Protein AF-A0A5B0DW61-F1 (afdb_monomer_lite)

Sequence (83 aa):
MSEHNTPSAQWAELPSDTREFLQRLERDDIALLESGIELVRSSVTVGKFVRWLAISIAGGFLGALLLWEGAIKLAGWVKGAGR

Secondary structure (DSSP, 8-state):
------HHHHHHHS-HHHHHHHHH--HHHHHHHHHHHHHHHHHHHHHHHHHHHHHHHHHHHHHHHHHHHHHHHHHHHHHHHT-

Foldseek 3Di:
DDDDPDVVVVLVPDDPVVNVVVVPDDPVNVVVVVVVVVVVVVCVVVVVVVVVVVVCVVCVVVVVVVVVVVVVVVVVVVVVVVD

Organism: NCBI:txid2565783

Structure (mmCIF, N/CA/C/O backbone):
data_AF-A0A5B0DW61-F1
#
_entry.id   AF-A0A5B0DW61-F1
#
loop_
_atom_site.group_PDB
_atom_site.id
_atom_site.type_symbol
_atom_site.label_atom_id
_atom_site.label_alt_id
_atom_site.label_comp_id
_atom_site.label_asym_id
_atom_site.label_entity_id
_atom_site.label_seq_id
_atom_site.pdbx_PDB_ins_code
_atom_site.Cartn_x
_atom_site.Cartn_y
_atom_site.Cartn_z
_atom_site.occupancy
_atom_site.B_iso_or_equiv
_atom_site.auth_seq_id
_atom_site.auth_comp_id
_atom_site.auth_asym_id
_atom_site.auth_atom_id
_atom_site.pdbx_PDB_model_num
ATOM 1 N N . MET A 1 1 ? 7.059 -3.204 49.015 1.00 43.56 1 MET A N 1
ATOM 2 C CA . MET A 1 1 ? 5.618 -3.510 49.073 1.00 43.56 1 MET A CA 1
ATOM 3 C C . MET A 1 1 ? 5.004 -2.827 47.862 1.00 43.56 1 MET A C 1
ATOM 5 O O . MET A 1 1 ? 4.938 -1.609 47.851 1.00 43.56 1 MET A O 1
ATOM 9 N N . SER A 1 2 ? 4.770 -3.568 46.780 1.00 49.31 2 SER A N 1
ATOM 10 C CA . SER A 1 2 ? 4.396 -3.004 45.476 1.00 49.31 2 SER A CA 1
ATOM 11 C C . SER A 1 2 ? 2.899 -2.710 45.466 1.00 49.31 2 SER A C 1
ATOM 13 O O . SER A 1 2 ? 2.082 -3.625 45.372 1.00 49.31 2 SER A O 1
ATOM 15 N N . GLU A 1 3 ? 2.558 -1.441 45.656 1.00 54.03 3 GLU A N 1
ATOM 16 C CA . GLU A 1 3 ? 1.193 -0.944 45.778 1.00 54.03 3 GLU A CA 1
ATOM 17 C C . GLU A 1 3 ? 0.498 -0.954 44.407 1.00 54.03 3 GLU A C 1
ATOM 19 O O . GLU A 1 3 ? 0.805 -0.179 43.512 1.00 54.03 3 GLU A O 1
ATOM 24 N N . HIS A 1 4 ? -0.370 -1.949 44.247 1.00 50.91 4 HIS A N 1
ATOM 25 C CA . HIS A 1 4 ? -1.562 -2.001 43.407 1.00 50.91 4 HIS A CA 1
ATOM 26 C C . HIS A 1 4 ? -1.562 -1.353 42.005 1.00 50.91 4 HIS A C 1
ATOM 28 O O . HIS A 1 4 ? -1.963 -0.213 41.807 1.00 50.91 4 HIS A O 1
ATOM 34 N N . ASN A 1 5 ? -1.387 -2.208 40.992 1.00 59.31 5 ASN A N 1
ATOM 35 C CA . ASN A 1 5 ? -2.118 -2.089 39.726 1.00 59.31 5 ASN A CA 1
ATOM 36 C C . ASN A 1 5 ? -3.594 -2.481 39.951 1.00 59.31 5 ASN A C 1
ATOM 38 O O . ASN A 1 5 ? -4.018 -3.567 39.552 1.00 59.31 5 ASN A O 1
ATOM 42 N N . THR A 1 6 ? -4.375 -1.675 40.674 1.00 66.31 6 THR A N 1
ATOM 43 C CA . THR A 1 6 ? -5.827 -1.892 40.753 1.00 66.31 6 THR A CA 1
ATOM 44 C C . THR A 1 6 ? -6.483 -1.430 39.448 1.00 66.31 6 THR A C 1
ATOM 46 O O . THR A 1 6 ? -6.263 -0.290 39.033 1.00 66.31 6 THR A O 1
ATOM 49 N N . PRO A 1 7 ? -7.345 -2.250 38.812 1.00 69.25 7 PRO A N 1
ATOM 50 C CA . PRO A 1 7 ? -8.087 -1.853 37.609 1.00 69.25 7 PRO A CA 1
ATOM 51 C C . PRO A 1 7 ? -8.878 -0.546 37.778 1.00 69.25 7 PRO A C 1
ATOM 53 O O . PRO A 1 7 ? -9.063 0.210 36.830 1.00 69.25 7 PRO A O 1
ATOM 56 N N . SER A 1 8 ? -9.313 -0.250 39.004 1.00 71.38 8 SER A N 1
ATOM 57 C CA . SER A 1 8 ? -10.032 0.975 39.351 1.00 71.38 8 SER A CA 1
ATOM 58 C C . SER A 1 8 ? -9.165 2.238 39.316 1.00 71.38 8 SER A C 1
ATOM 60 O O . SER A 1 8 ? -9.683 3.295 38.959 1.00 71.38 8 SER A O 1
ATOM 62 N N . ALA A 1 9 ? -7.870 2.148 39.641 1.00 77.12 9 ALA A N 1
ATOM 63 C CA . ALA A 1 9 ? -6.952 3.287 39.577 1.00 77.12 9 ALA A CA 1
ATOM 64 C C . ALA A 1 9 ? -6.665 3.681 38.119 1.00 77.12 9 ALA A C 1
ATOM 66 O O . ALA A 1 9 ? -6.833 4.841 37.754 1.00 77.12 9 ALA A O 1
ATOM 67 N N . GLN A 1 10 ? -6.375 2.700 37.255 1.00 79.06 10 GLN A N 1
ATOM 68 C CA . GLN A 1 10 ? -6.192 2.936 35.814 1.00 79.06 10 GLN A CA 1
ATOM 69 C C . GLN A 1 10 ? -7.462 3.460 35.140 1.00 79.06 10 GLN A C 1
ATOM 71 O O . GLN A 1 10 ? -7.386 4.293 34.243 1.00 79.06 10 GLN A O 1
ATOM 76 N N . TRP A 1 11 ? -8.642 3.016 35.584 1.00 81.62 11 TRP A N 1
ATOM 77 C CA . TRP A 1 11 ? -9.904 3.541 35.069 1.00 81.62 11 TRP A CA 1
ATOM 78 C C . TRP A 1 11 ? -10.102 5.022 35.411 1.00 81.62 11 TRP A C 1
ATOM 80 O O . TRP A 1 11 ? -10.563 5.790 34.571 1.00 81.62 11 TRP A O 1
ATOM 90 N N . ALA A 1 12 ? -9.741 5.445 36.627 1.00 82.56 12 ALA A N 1
ATOM 91 C CA . ALA A 1 12 ? -9.873 6.836 37.060 1.00 82.56 12 ALA A CA 1
ATOM 92 C C . ALA A 1 12 ? -8.931 7.796 36.308 1.00 82.56 12 ALA A C 1
ATOM 94 O O . ALA A 1 12 ? -9.277 8.964 36.130 1.00 82.56 12 ALA A O 1
ATOM 95 N N . GLU A 1 13 ? -7.785 7.298 35.839 1.00 85.31 13 GLU A N 1
ATOM 96 C CA . GLU A 1 13 ? -6.787 8.055 35.069 1.00 85.31 13 GLU A CA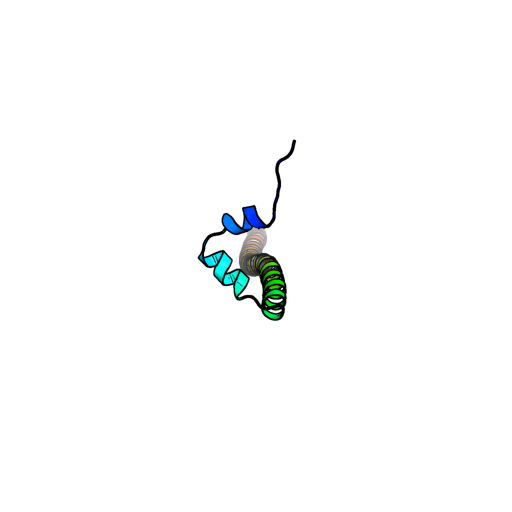 1
ATOM 97 C C . GLU A 1 13 ? -7.170 8.264 33.594 1.00 85.31 13 GLU A C 1
ATOM 99 O O . GLU A 1 13 ? -6.574 9.098 32.909 1.00 85.31 13 GLU A O 1
ATOM 104 N N . LEU A 1 14 ? -8.181 7.552 33.086 1.00 87.62 14 LEU A N 1
ATOM 105 C CA . LEU A 1 14 ? -8.630 7.706 31.705 1.00 87.62 14 LEU A CA 1
ATOM 106 C C . LEU A 1 14 ? -9.342 9.058 31.482 1.00 87.62 14 LEU A C 1
ATOM 108 O O . LEU A 1 14 ? -10.174 9.471 32.310 1.00 87.62 14 LEU A O 1
ATOM 112 N N . PRO A 1 15 ? -9.118 9.706 30.319 1.00 92.25 15 PRO A N 1
ATOM 113 C CA . PRO A 1 15 ? -9.922 10.841 29.876 1.00 92.25 15 PRO A CA 1
ATOM 114 C C . PRO A 1 15 ? -11.421 10.527 29.948 1.00 92.25 15 PRO A C 1
ATOM 116 O O . PRO A 1 15 ? -11.830 9.380 29.736 1.00 92.25 15 PRO A O 1
ATOM 119 N N . SER A 1 16 ? -12.240 11.538 30.251 1.00 86.94 16 SER A N 1
ATOM 120 C CA . SER A 1 16 ? -13.704 11.402 30.347 1.00 86.94 16 SER A CA 1
ATOM 121 C C . SER A 1 16 ? -14.294 10.722 29.116 1.00 86.94 16 SER A C 1
ATOM 123 O O . SER A 1 16 ? -15.057 9.768 29.242 1.00 86.94 16 SER A O 1
ATOM 125 N N . ASP A 1 17 ? -13.850 11.152 27.942 1.00 88.12 17 ASP A N 1
ATOM 126 C CA . ASP A 1 17 ? -14.391 10.735 26.652 1.00 88.12 17 ASP A CA 1
ATOM 127 C C . ASP A 1 17 ? -14.057 9.264 26.368 1.00 88.12 17 ASP A C 1
ATOM 129 O O . ASP A 1 17 ? -14.889 8.510 25.870 1.00 88.12 17 ASP A O 1
ATOM 133 N N . THR A 1 18 ? -12.858 8.818 26.760 1.00 89.56 18 THR A N 1
ATOM 134 C CA . THR A 1 18 ? -12.441 7.416 26.631 1.00 89.56 18 THR A CA 1
ATOM 135 C C . THR A 1 18 ? -13.254 6.515 27.552 1.00 89.56 18 THR A C 1
ATOM 137 O O . THR A 1 18 ? -13.665 5.435 27.139 1.00 89.56 18 THR A O 1
ATOM 140 N N . ARG A 1 19 ? -13.523 6.943 28.792 1.00 90.19 19 ARG A N 1
ATOM 141 C CA . ARG A 1 19 ? -14.382 6.174 29.705 1.00 90.19 19 ARG A CA 1
ATOM 142 C C . ARG A 1 19 ? -15.804 6.062 29.184 1.00 90.19 19 ARG A C 1
ATOM 144 O O . ARG A 1 19 ? -16.359 4.969 29.220 1.00 90.19 19 ARG A O 1
ATOM 151 N N . GLU A 1 20 ? -16.376 7.162 28.706 1.00 89.69 20 GLU A N 1
ATOM 152 C CA . GLU A 1 20 ? -17.728 7.169 28.146 1.00 89.69 20 GLU A CA 1
ATOM 153 C C . GLU A 1 20 ? -17.817 6.268 26.907 1.00 89.69 20 GLU A C 1
ATOM 155 O O . GLU A 1 20 ? -18.731 5.454 26.797 1.00 89.69 20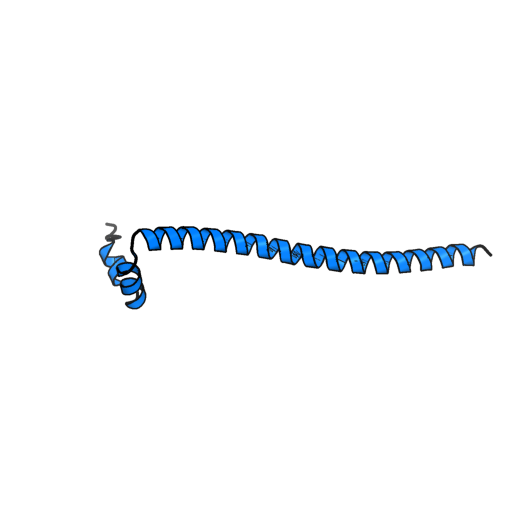 GLU A O 1
ATOM 160 N N . PHE A 1 21 ? -16.825 6.337 26.016 1.00 89.50 21 PHE A N 1
ATOM 161 C CA . PHE A 1 21 ? -16.728 5.452 24.858 1.00 89.50 21 PHE A CA 1
ATOM 162 C C . PHE A 1 21 ? -16.672 3.973 25.265 1.00 89.50 21 PHE A C 1
ATOM 164 O O . PHE A 1 21 ? -17.458 3.171 24.770 1.00 89.50 21 PHE A O 1
ATOM 171 N N . LEU A 1 22 ? -15.797 3.615 26.210 1.00 89.62 22 LEU A N 1
ATOM 172 C CA . LEU A 1 22 ? -15.650 2.236 26.683 1.00 89.62 22 LEU A CA 1
ATOM 173 C C . LEU A 1 22 ? -16.900 1.716 27.411 1.00 89.62 22 LEU A C 1
ATOM 175 O O . LEU A 1 22 ? -17.188 0.527 27.337 1.00 89.62 22 LEU A O 1
ATOM 179 N N . GLN A 1 23 ? -17.654 2.584 28.094 1.00 90.00 23 GLN A N 1
ATOM 180 C CA . GLN A 1 23 ? -18.929 2.220 28.729 1.00 90.00 23 GLN A CA 1
ATOM 181 C C . GLN A 1 23 ? -20.049 1.954 27.720 1.00 90.00 23 GLN A C 1
ATOM 183 O O . GLN A 1 23 ? -20.994 1.238 28.042 1.00 90.00 23 GLN A O 1
ATOM 188 N N . ARG A 1 24 ? -19.960 2.543 26.524 1.00 89.62 24 ARG A N 1
ATOM 189 C CA . ARG A 1 24 ? -20.952 2.393 25.454 1.00 89.62 24 ARG A CA 1
ATOM 190 C C . ARG A 1 24 ? -20.675 1.212 24.528 1.00 89.62 24 ARG A C 1
ATOM 192 O O . ARG A 1 24 ? -21.537 0.909 23.714 1.00 89.62 24 ARG A O 1
ATOM 199 N N . LEU A 1 25 ? -19.505 0.580 24.630 1.00 90.19 25 LEU A N 1
ATOM 200 C CA . LEU A 1 25 ? -19.155 -0.570 23.803 1.00 90.19 25 LEU A CA 1
ATOM 201 C C . LEU A 1 25 ? -19.934 -1.808 24.235 1.00 90.19 25 LEU A C 1
ATOM 203 O O . LEU A 1 25 ? -19.762 -2.315 25.347 1.00 90.19 25 LEU A O 1
ATOM 207 N N . GLU A 1 26 ? -20.735 -2.334 23.317 1.00 90.56 26 GLU A N 1
ATOM 208 C CA . GLU A 1 26 ? -21.305 -3.664 23.462 1.00 90.56 26 GLU A CA 1
ATOM 209 C C . GLU A 1 26 ? -20.287 -4.736 23.043 1.00 90.56 26 GLU A C 1
ATOM 211 O O . GLU A 1 26 ? -19.254 -4.467 22.423 1.00 90.56 26 GLU A O 1
ATOM 216 N N . ARG A 1 27 ? -20.563 -5.996 23.394 1.00 88.75 27 ARG A N 1
ATOM 217 C CA . ARG A 1 27 ? -19.671 -7.120 23.062 1.00 88.75 27 ARG A CA 1
ATOM 218 C C . ARG A 1 27 ? -19.437 -7.244 21.550 1.00 88.75 27 ARG A C 1
ATOM 220 O O . ARG A 1 27 ? -18.332 -7.600 21.142 1.00 88.75 27 ARG A O 1
ATOM 227 N N . ASP A 1 28 ? -20.445 -6.921 20.749 1.00 90.56 28 ASP A N 1
ATOM 228 C CA . ASP A 1 28 ? -20.376 -6.997 19.290 1.00 90.56 28 ASP A CA 1
ATOM 229 C C . ASP A 1 28 ? -19.523 -5.863 18.700 1.00 90.56 28 ASP A C 1
ATOM 231 O O . ASP A 1 28 ? -18.732 -6.100 17.785 1.00 90.56 28 ASP A O 1
ATOM 235 N N . ASP A 1 29 ? -19.583 -4.660 19.284 1.00 91.06 29 ASP A N 1
ATOM 236 C CA . ASP A 1 29 ? -18.728 -3.536 18.887 1.00 91.06 29 ASP A CA 1
ATOM 237 C C . ASP A 1 29 ? -17.248 -3.842 19.140 1.00 91.06 29 ASP A C 1
ATOM 239 O O . ASP A 1 29 ? -16.385 -3.505 18.328 1.00 91.06 29 ASP A O 1
ATOM 243 N N . ILE A 1 30 ? -16.942 -4.526 20.248 1.00 91.69 30 ILE A N 1
ATOM 244 C CA . ILE A 1 30 ? -15.574 -4.949 20.578 1.00 91.69 30 ILE A CA 1
ATOM 245 C C . ILE A 1 30 ? -15.042 -5.923 19.519 1.00 91.69 30 ILE A C 1
ATOM 247 O O . ILE A 1 30 ? -13.924 -5.744 19.033 1.00 91.69 30 ILE A O 1
ATOM 251 N N . ALA A 1 31 ? -15.843 -6.914 19.116 1.00 92.69 31 ALA A N 1
ATOM 252 C CA . ALA A 1 31 ? -15.455 -7.875 18.081 1.00 92.69 31 ALA A CA 1
ATOM 253 C C . ALA A 1 31 ? -15.249 -7.201 16.711 1.00 92.69 31 ALA A C 1
ATOM 255 O O . ALA A 1 31 ? -14.321 -7.540 15.966 1.00 92.69 31 ALA A O 1
ATOM 256 N N . LEU A 1 32 ? -16.084 -6.208 16.387 1.00 94.19 32 LEU A N 1
ATOM 257 C CA . LEU A 1 32 ? -15.942 -5.417 15.169 1.00 94.19 32 LEU A CA 1
ATOM 258 C C . LEU A 1 32 ? -14.666 -4.567 15.189 1.00 94.19 32 LEU A C 1
ATOM 260 O O . LEU A 1 32 ? -13.953 -4.512 14.186 1.00 94.19 32 LEU A O 1
ATOM 264 N N . LEU A 1 33 ? -14.350 -3.930 16.319 1.00 93.94 33 LEU A N 1
ATOM 265 C CA . LEU A 1 33 ? -13.125 -3.149 16.488 1.00 93.94 33 LEU A CA 1
ATOM 266 C C . LEU A 1 33 ? -11.873 -4.019 16.362 1.00 93.94 33 LEU A C 1
ATOM 268 O O . LEU A 1 33 ? -10.931 -3.622 15.678 1.00 93.94 33 LEU A O 1
ATOM 272 N N . GLU A 1 34 ? -11.863 -5.207 16.968 1.00 93.00 34 GLU A N 1
ATOM 273 C CA . GLU A 1 34 ? -10.749 -6.156 16.857 1.00 93.00 34 GLU A CA 1
ATOM 274 C C . GLU A 1 34 ? -10.513 -6.563 15.394 1.00 93.00 34 GLU A C 1
ATOM 276 O O . GLU A 1 34 ? -9.400 -6.428 14.875 1.00 93.00 34 GLU A O 1
ATOM 281 N N . SER A 1 35 ? -11.591 -6.921 14.692 1.00 92.94 35 SER A N 1
ATOM 282 C CA . SER A 1 35 ? -11.558 -7.248 13.261 1.00 92.94 35 SER A CA 1
ATOM 283 C C . SER A 1 35 ? -11.095 -6.058 12.407 1.00 92.94 35 SER A C 1
ATOM 285 O O . SER A 1 35 ? -10.303 -6.204 11.473 1.00 92.94 35 SER A O 1
ATOM 287 N N . GLY A 1 36 ? -11.555 -4.848 12.736 1.00 93.19 36 GLY A N 1
ATOM 288 C CA . GLY A 1 36 ? -11.167 -3.615 12.057 1.00 93.19 36 GLY A CA 1
ATOM 289 C C . GLY A 1 36 ? -9.683 -3.289 12.229 1.00 93.19 36 GLY A C 1
ATOM 290 O O . GLY A 1 36 ? -9.014 -2.915 11.263 1.00 93.19 36 GLY A O 1
ATOM 291 N N . ILE A 1 37 ? -9.134 -3.478 13.432 1.00 94.69 37 ILE A N 1
ATOM 292 C CA . ILE A 1 37 ? -7.708 -3.273 13.716 1.00 94.69 37 ILE A CA 1
ATOM 293 C C . ILE A 1 37 ? -6.852 -4.263 12.917 1.00 94.69 37 ILE A C 1
ATOM 295 O O . ILE A 1 37 ? -5.827 -3.867 12.350 1.00 94.69 37 ILE A O 1
ATOM 299 N N . GLU A 1 38 ? -7.262 -5.529 12.835 1.00 92.75 38 GLU A N 1
ATOM 300 C CA . GLU A 1 38 ? -6.565 -6.540 12.035 1.00 92.75 38 GLU A CA 1
ATOM 301 C C . GLU A 1 38 ? -6.579 -6.194 10.539 1.00 92.75 38 GLU A C 1
ATOM 303 O O . GLU A 1 38 ? -5.542 -6.260 9.863 1.00 92.75 38 GLU A O 1
ATOM 308 N N . LEU A 1 39 ? -7.723 -5.732 10.030 1.00 93.06 39 LEU A N 1
ATOM 309 C CA . LEU A 1 39 ? -7.868 -5.312 8.641 1.00 93.06 39 LEU A CA 1
ATOM 310 C C . LEU A 1 39 ? -6.983 -4.104 8.312 1.00 93.06 39 LEU A C 1
ATOM 312 O O . LEU A 1 39 ? -6.303 -4.098 7.281 1.00 93.06 39 LEU A O 1
ATOM 316 N N . VAL A 1 40 ? -6.945 -3.094 9.186 1.00 94.19 40 VAL A N 1
ATOM 317 C CA . VAL A 1 40 ? -6.082 -1.915 9.015 1.00 94.19 40 VAL A CA 1
ATOM 318 C C . VAL A 1 40 ? -4.610 -2.319 9.059 1.00 94.19 40 VAL A C 1
ATOM 320 O O . VAL A 1 40 ? -3.846 -1.929 8.175 1.00 94.19 40 VAL A O 1
ATOM 323 N N . ARG A 1 41 ? -4.200 -3.149 10.027 1.00 91.31 41 ARG A N 1
ATOM 324 C CA . ARG A 1 41 ? -2.821 -3.658 10.130 1.00 91.31 41 ARG A CA 1
ATOM 325 C C . ARG A 1 41 ? -2.393 -4.388 8.854 1.00 91.31 41 ARG A C 1
ATOM 327 O O . ARG A 1 41 ? -1.292 -4.158 8.339 1.00 91.31 41 ARG A O 1
ATOM 334 N N . SER A 1 42 ? -3.276 -5.224 8.318 1.00 89.44 42 SER A N 1
ATOM 335 C CA . SER A 1 42 ? -3.038 -5.953 7.071 1.00 89.44 42 SER A CA 1
ATOM 336 C C . SER A 1 42 ? -2.966 -5.002 5.874 1.00 89.44 42 SER A C 1
ATOM 338 O O . SER A 1 42 ? -2.034 -5.070 5.072 1.00 89.44 42 SER A O 1
ATOM 340 N N . SER A 1 43 ? -3.878 -4.033 5.798 1.00 93.31 43 SER A N 1
ATOM 341 C CA . SER A 1 43 ? -3.933 -3.043 4.716 1.00 93.31 43 SER A CA 1
ATOM 342 C C . SER A 1 43 ? -2.706 -2.133 4.682 1.00 93.31 43 SER A C 1
ATOM 344 O O . SER A 1 43 ? -2.181 -1.857 3.606 1.00 93.31 43 SER A O 1
ATOM 346 N N . VAL A 1 44 ? -2.191 -1.703 5.839 1.00 90.81 44 VAL A N 1
ATOM 347 C CA . VAL A 1 44 ? -0.952 -0.907 5.928 1.00 90.81 44 VAL A CA 1
ATOM 348 C C . VAL A 1 44 ? 0.243 -1.699 5.387 1.00 90.81 44 VAL A C 1
ATOM 350 O O . VAL A 1 44 ? 1.072 -1.153 4.652 1.00 90.81 44 VAL A O 1
ATOM 353 N N . THR A 1 45 ? 0.307 -2.999 5.688 1.00 87.69 45 THR A N 1
ATOM 354 C CA . THR A 1 45 ? 1.351 -3.898 5.171 1.00 87.69 45 THR A CA 1
ATOM 355 C C . THR A 1 45 ? 1.277 -4.024 3.648 1.00 87.69 45 THR A C 1
ATOM 357 O O . THR A 1 45 ? 2.273 -3.806 2.952 1.00 87.69 45 THR A O 1
ATOM 360 N N . VAL A 1 46 ? 0.085 -4.305 3.114 1.00 93.44 46 VAL A N 1
ATOM 361 C CA . VAL A 1 46 ? -0.146 -4.456 1.669 1.00 93.44 46 VAL A CA 1
ATOM 362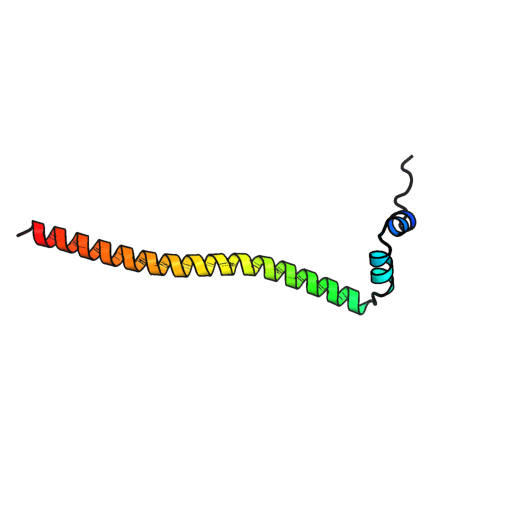 C C . VAL A 1 46 ? 0.074 -3.136 0.929 1.00 93.44 46 VAL A C 1
ATOM 364 O O . VAL A 1 46 ? 0.697 -3.122 -0.129 1.00 93.44 46 VAL A O 1
ATOM 367 N N . GLY A 1 47 ? -0.349 -2.006 1.497 1.00 92.75 47 GLY A N 1
ATOM 368 C CA . GLY A 1 47 ? -0.196 -0.687 0.882 1.00 92.75 47 GLY A CA 1
ATOM 369 C C . GLY A 1 47 ? 1.267 -0.319 0.630 1.00 92.75 47 GLY A C 1
ATOM 370 O O . GLY A 1 47 ? 1.606 0.198 -0.438 1.00 92.75 47 GLY A O 1
ATOM 371 N N . LYS A 1 48 ? 2.167 -0.653 1.565 1.00 92.69 48 LYS A N 1
ATOM 372 C CA . LYS A 1 48 ? 3.610 -0.456 1.364 1.00 92.69 48 LYS A CA 1
ATOM 373 C C . LYS A 1 48 ? 4.139 -1.314 0.214 1.00 92.69 48 LYS A C 1
ATOM 375 O O . LYS A 1 48 ? 4.911 -0.808 -0.599 1.00 92.69 48 LYS A O 1
ATOM 380 N N . PHE A 1 49 ? 3.717 -2.575 0.123 1.00 94.25 49 PHE A N 1
ATOM 381 C CA . PHE A 1 49 ? 4.094 -3.463 -0.978 1.00 94.25 49 PHE A CA 1
ATOM 382 C C . PHE A 1 49 ? 3.589 -2.943 -2.331 1.00 94.25 49 PHE A C 1
ATOM 384 O O . PHE A 1 49 ? 4.380 -2.803 -3.260 1.00 94.25 49 PHE A O 1
ATOM 391 N N . VA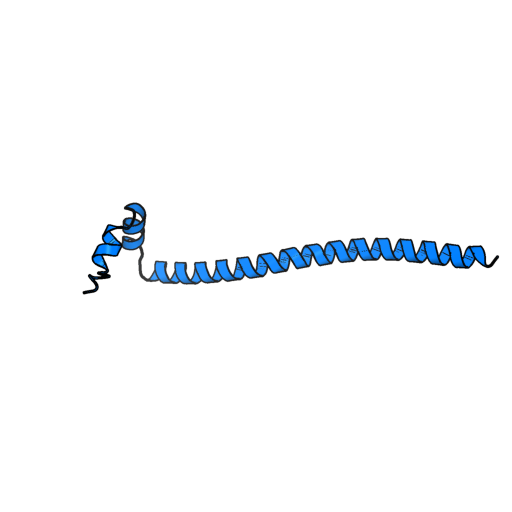L A 1 50 ? 2.309 -2.570 -2.427 1.00 96.56 50 VAL A N 1
ATOM 392 C CA . VAL A 1 50 ? 1.695 -2.044 -3.659 1.00 96.56 50 VAL A CA 1
ATOM 393 C C . VAL A 1 50 ? 2.399 -0.774 -4.136 1.00 96.56 50 VAL A C 1
ATOM 395 O O . VAL A 1 50 ? 2.662 -0.628 -5.329 1.00 96.56 50 VAL A O 1
ATOM 398 N N . ARG A 1 51 ? 2.775 0.125 -3.216 1.00 96.00 51 ARG A N 1
ATOM 399 C CA . ARG A 1 51 ? 3.557 1.322 -3.556 1.00 96.00 51 ARG A CA 1
ATOM 400 C C . ARG A 1 51 ? 4.879 0.959 -4.231 1.00 96.00 51 ARG A C 1
ATOM 402 O O . ARG A 1 51 ? 5.214 1.540 -5.260 1.00 96.00 51 ARG A O 1
ATOM 409 N N . TRP A 1 52 ? 5.633 0.025 -3.657 1.00 97.06 52 TRP A N 1
ATOM 410 C CA . TRP A 1 52 ? 6.905 -0.403 -4.239 1.00 97.06 52 TRP A CA 1
ATOM 411 C C . TRP A 1 52 ? 6.713 -1.144 -5.556 1.00 97.06 52 TRP A C 1
ATOM 413 O O . TRP A 1 52 ? 7.454 -0.881 -6.495 1.00 97.06 52 TRP A O 1
ATOM 423 N N . LEU A 1 53 ? 5.679 -1.978 -5.666 1.00 97.56 53 LEU A N 1
ATOM 424 C CA . LEU A 1 53 ? 5.325 -2.656 -6.908 1.00 97.56 53 LEU A CA 1
ATOM 425 C C . LEU A 1 53 ? 5.060 -1.654 -8.041 1.00 97.56 53 LEU A C 1
ATOM 427 O O . LEU A 1 53 ? 5.612 -1.801 -9.129 1.00 97.56 53 LEU A O 1
ATOM 431 N N . ALA A 1 54 ? 4.283 -0.601 -7.778 1.00 98.00 54 ALA A N 1
ATOM 432 C CA . ALA A 1 54 ? 4.010 0.444 -8.762 1.00 98.00 54 ALA A CA 1
ATOM 433 C C . ALA A 1 54 ? 5.292 1.175 -9.202 1.00 98.00 54 ALA A C 1
ATOM 435 O O . ALA A 1 54 ? 5.510 1.373 -10.398 1.00 98.00 54 ALA A O 1
ATOM 436 N N . ILE A 1 55 ? 6.168 1.525 -8.252 1.00 98.25 55 ILE A N 1
ATOM 437 C CA . ILE A 1 55 ? 7.465 2.155 -8.546 1.00 98.25 55 ILE A CA 1
ATOM 438 C C . ILE A 1 55 ? 8.342 1.220 -9.386 1.00 98.25 55 ILE A C 1
ATOM 440 O O . ILE A 1 55 ? 8.944 1.668 -10.358 1.00 98.25 55 ILE A O 1
ATOM 444 N N . SER A 1 56 ? 8.397 -0.070 -9.054 1.00 98.12 56 SER A N 1
ATOM 445 C CA . SER A 1 56 ? 9.171 -1.063 -9.802 1.00 98.12 56 SER A CA 1
ATOM 446 C C . SER A 1 56 ? 8.658 -1.245 -11.226 1.00 98.12 56 SER A C 1
ATOM 448 O O . SER A 1 56 ? 9.466 -1.323 -12.145 1.00 98.12 56 SER A O 1
ATOM 450 N N . ILE A 1 57 ? 7.339 -1.267 -11.431 1.00 98.44 57 ILE A N 1
ATOM 451 C CA . ILE A 1 57 ? 6.748 -1.359 -12.772 1.00 98.44 57 ILE A CA 1
ATOM 452 C C . ILE A 1 57 ? 7.095 -0.110 -13.586 1.00 98.44 57 ILE A C 1
ATOM 454 O O . ILE A 1 57 ? 7.614 -0.231 -14.695 1.00 98.44 57 ILE A O 1
ATOM 458 N N . ALA A 1 58 ? 6.865 1.084 -13.033 1.00 98.25 58 ALA A N 1
ATOM 459 C CA . ALA A 1 58 ? 7.148 2.340 -13.725 1.00 98.25 58 ALA A CA 1
ATOM 460 C C . ALA A 1 58 ? 8.645 2.498 -14.037 1.00 98.25 58 ALA A C 1
ATOM 462 O O . ALA A 1 58 ? 9.026 2.791 -15.171 1.00 98.25 58 ALA A O 1
ATOM 463 N N . GLY A 1 59 ? 9.499 2.247 -13.044 1.00 98.00 59 GLY A N 1
ATOM 464 C CA . GLY A 1 59 ? 10.950 2.288 -13.190 1.00 98.00 59 GLY A CA 1
ATOM 465 C C . GLY A 1 59 ? 11.468 1.238 -14.170 1.00 98.00 59 GLY A C 1
ATOM 466 O O . GLY A 1 59 ? 12.336 1.545 -14.980 1.00 98.00 59 GLY A O 1
ATOM 467 N N . GLY A 1 60 ? 10.905 0.028 -14.154 1.00 98.06 60 GLY A N 1
ATOM 468 C CA . GLY A 1 60 ? 11.237 -1.033 -15.102 1.00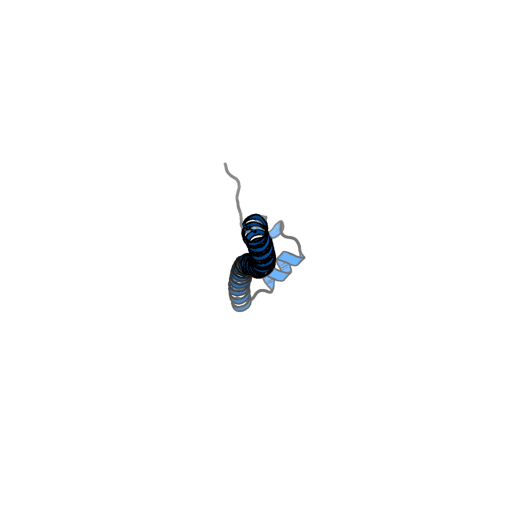 98.06 60 GLY A CA 1
ATOM 469 C C . GLY A 1 60 ? 10.884 -0.658 -16.539 1.00 98.06 60 GLY A C 1
ATOM 470 O O . GLY A 1 60 ? 11.708 -0.839 -17.432 1.00 98.06 60 GLY A O 1
ATOM 471 N N . PHE A 1 61 ? 9.707 -0.068 -16.763 1.00 98.12 61 PHE A N 1
ATOM 472 C CA . PHE A 1 61 ? 9.286 0.385 -18.091 1.00 98.12 61 PHE A CA 1
ATOM 473 C C . PHE A 1 61 ? 10.188 1.498 -18.632 1.00 98.12 61 PHE A C 1
ATOM 475 O O . PHE A 1 61 ? 10.721 1.389 -19.736 1.00 98.12 61 PHE A O 1
ATOM 482 N N . LEU A 1 62 ? 10.400 2.552 -17.839 1.00 97.88 62 LEU A N 1
ATOM 483 C CA . LEU A 1 62 ? 11.262 3.671 -18.225 1.00 97.88 62 LEU A CA 1
ATOM 484 C C . LEU A 1 62 ? 12.713 3.216 -18.422 1.00 97.88 62 LEU A C 1
ATOM 486 O O . LEU A 1 62 ? 13.352 3.582 -19.405 1.00 97.88 62 LEU A O 1
ATOM 490 N N . GLY A 1 63 ? 13.215 2.373 -17.519 1.00 97.38 63 GLY A N 1
ATOM 491 C CA . GLY A 1 63 ? 14.553 1.800 -17.605 1.00 97.38 63 GLY A CA 1
ATOM 492 C C . GLY A 1 63 ? 14.745 0.958 -18.864 1.00 97.38 63 GLY A C 1
ATOM 493 O O . GLY A 1 63 ? 15.753 1.117 -19.546 1.00 97.38 63 GLY A O 1
ATOM 494 N N . ALA A 1 64 ? 13.770 0.115 -19.216 1.00 97.44 64 ALA A N 1
ATOM 495 C CA . ALA A 1 64 ? 13.819 -0.706 -20.423 1.00 97.44 64 ALA A CA 1
ATOM 496 C C . ALA A 1 64 ? 13.840 0.141 -21.704 1.00 97.44 64 ALA A C 1
ATOM 498 O O . ALA A 1 64 ? 14.634 -0.142 -22.600 1.00 97.44 64 ALA A O 1
ATOM 499 N N . LEU A 1 65 ? 13.025 1.200 -21.776 1.00 97.25 65 LEU A N 1
ATOM 500 C CA . LEU A 1 65 ? 13.017 2.120 -22.920 1.00 97.25 65 LEU A CA 1
ATOM 501 C C . LEU A 1 65 ? 14.374 2.814 -23.099 1.00 97.25 65 LEU A C 1
ATOM 503 O O . LEU A 1 65 ? 14.924 2.825 -24.200 1.00 97.25 65 LEU A O 1
ATOM 507 N N . LEU A 1 66 ? 14.951 3.332 -22.013 1.00 96.94 66 LEU A N 1
ATOM 508 C CA . LEU A 1 66 ? 16.259 3.992 -22.053 1.00 96.94 66 LEU A CA 1
ATOM 509 C C . LEU A 1 66 ? 17.387 3.019 -22.423 1.00 96.94 66 LEU A C 1
ATOM 511 O O . LEU A 1 66 ? 18.260 3.355 -23.225 1.00 96.94 66 LEU A O 1
ATOM 515 N N . LEU A 1 67 ? 17.360 1.801 -21.871 1.00 96.62 67 LEU A N 1
ATOM 516 C CA . LEU A 1 67 ? 18.304 0.736 -22.219 1.00 96.62 67 LEU A CA 1
ATOM 517 C C . LEU A 1 67 ? 18.212 0.361 -23.698 1.00 96.62 67 LEU A C 1
ATOM 519 O O . LEU A 1 67 ? 19.243 0.203 -24.347 1.00 96.62 67 LEU A O 1
ATOM 523 N N . TRP A 1 68 ? 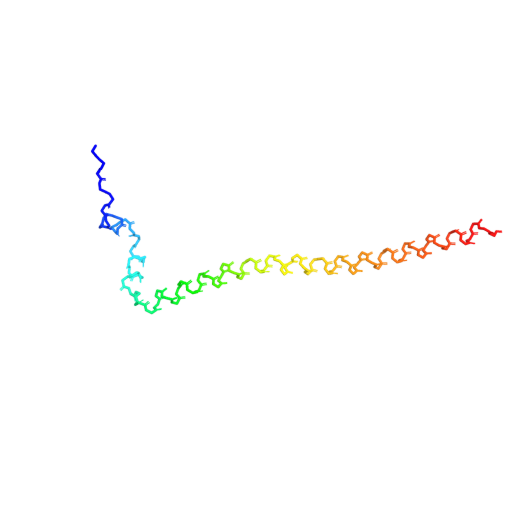16.998 0.254 -24.238 1.00 96.31 68 TRP A N 1
ATOM 524 C CA . TRP A 1 68 ? 16.767 -0.047 -25.647 1.00 96.31 68 TRP A CA 1
ATOM 525 C C . TRP A 1 68 ? 17.351 1.030 -26.567 1.00 96.31 68 TRP A C 1
ATOM 527 O O . TRP A 1 68 ? 18.114 0.717 -27.484 1.00 96.31 68 TRP A O 1
ATOM 537 N N . GLU A 1 69 ? 17.069 2.306 -26.294 1.00 95.44 69 GLU A N 1
ATOM 538 C CA . GLU A 1 69 ? 17.653 3.415 -27.054 1.00 95.44 69 GLU A CA 1
ATOM 539 C C . GLU A 1 69 ? 19.184 3.432 -26.975 1.00 95.44 69 GLU A C 1
ATOM 541 O O . GLU A 1 69 ? 19.862 3.655 -27.982 1.00 95.44 69 GLU A O 1
ATOM 546 N N . GLY A 1 70 ? 19.735 3.190 -25.783 1.00 95.25 70 GLY A N 1
ATOM 547 C CA . GLY A 1 70 ? 21.176 3.092 -25.567 1.00 95.25 70 GLY A CA 1
ATOM 548 C C . GLY A 1 70 ? 21.803 1.950 -26.367 1.00 95.25 70 GLY A C 1
ATOM 549 O O . GLY A 1 70 ? 22.809 2.156 -27.045 1.00 95.25 70 GLY A O 1
ATOM 550 N N . ALA A 1 71 ? 21.179 0.770 -26.355 1.00 95.38 71 ALA A N 1
ATOM 551 C CA . ALA A 1 71 ? 21.637 -0.397 -27.101 1.00 95.38 71 ALA A CA 1
ATOM 552 C C . ALA A 1 71 ? 21.644 -0.145 -28.616 1.00 95.38 71 ALA A C 1
ATOM 554 O O . ALA A 1 71 ? 22.634 -0.456 -29.279 1.00 95.38 71 ALA A O 1
ATOM 555 N N . ILE A 1 72 ? 20.591 0.479 -29.162 1.00 95.88 72 ILE A N 1
ATOM 556 C CA . ILE A 1 72 ? 20.540 0.859 -30.584 1.00 95.88 72 ILE A CA 1
ATOM 557 C C . ILE A 1 72 ? 21.657 1.846 -30.924 1.00 95.88 72 ILE A C 1
ATOM 559 O O . ILE A 1 72 ? 22.346 1.663 -31.929 1.00 95.88 72 ILE A O 1
ATOM 563 N N . LYS A 1 73 ? 21.852 2.886 -30.103 1.00 93.44 73 LYS A N 1
ATOM 564 C CA . LYS A 1 73 ? 22.913 3.881 -30.321 1.00 93.44 73 LYS A CA 1
ATOM 565 C C . LYS A 1 73 ? 24.285 3.208 -30.348 1.00 93.44 73 LYS A C 1
ATOM 567 O O . LYS A 1 73 ? 25.028 3.402 -31.305 1.00 93.44 73 LYS A O 1
ATOM 572 N N . LEU A 1 74 ? 24.587 2.357 -29.368 1.00 93.75 74 LEU A N 1
ATOM 573 C CA . LEU A 1 74 ? 25.846 1.608 -29.313 1.00 93.75 74 LEU A CA 1
ATOM 574 C C . LEU A 1 74 ? 26.031 0.693 -30.531 1.00 93.75 74 LEU A C 1
ATOM 576 O O . LEU A 1 74 ? 27.088 0.717 -31.162 1.00 93.75 74 LEU A O 1
ATOM 580 N N . ALA A 1 75 ? 25.000 -0.063 -30.915 1.00 93.06 75 ALA A N 1
ATOM 581 C CA . ALA A 1 75 ? 25.047 -0.922 -32.098 1.00 93.06 75 ALA A CA 1
ATOM 582 C C . ALA A 1 75 ? 25.282 -0.119 -33.391 1.00 93.06 75 ALA A C 1
ATOM 584 O O . ALA A 1 75 ? 26.035 -0.548 -34.268 1.00 93.06 75 ALA A O 1
ATOM 585 N N . GLY A 1 76 ? 24.682 1.070 -33.496 1.00 92.88 76 GLY A N 1
ATOM 586 C CA . GLY A 1 76 ? 24.900 2.000 -34.603 1.00 92.88 76 GLY A CA 1
ATOM 587 C C . GLY A 1 76 ? 26.353 2.463 -34.714 1.00 92.88 76 GLY A C 1
ATOM 588 O O . GLY A 1 76 ? 26.898 2.481 -35.816 1.00 92.88 76 GLY A O 1
ATOM 589 N N . TRP A 1 77 ? 27.002 2.771 -33.589 1.00 91.56 77 TRP A N 1
ATOM 590 C CA . TRP A 1 77 ? 28.409 3.187 -33.558 1.00 91.56 77 TRP A CA 1
ATOM 591 C C . TRP A 1 77 ? 29.342 2.050 -33.966 1.00 91.56 77 TRP A C 1
ATOM 593 O O . TRP A 1 77 ? 30.220 2.256 -34.798 1.00 91.56 77 TRP A O 1
ATOM 603 N N . VAL A 1 78 ? 29.113 0.837 -33.454 1.00 92.06 78 VAL A N 1
ATOM 604 C CA . VAL A 1 78 ? 29.903 -0.347 -33.827 1.00 92.06 78 VAL A CA 1
ATOM 605 C C . VAL A 1 78 ? 29.774 -0.648 -35.322 1.00 92.06 78 VAL A C 1
ATOM 607 O O . VAL A 1 78 ? 30.774 -0.915 -35.985 1.00 92.06 78 VAL A O 1
ATOM 610 N N . LYS A 1 79 ? 28.563 -0.552 -35.888 1.00 86.94 79 LYS A N 1
ATOM 611 C CA . LYS A 1 79 ? 28.355 -0.766 -37.328 1.00 86.94 79 LYS A CA 1
ATOM 612 C C . LYS A 1 79 ? 28.945 0.359 -38.190 1.00 86.94 79 LYS A C 1
ATOM 614 O O . LYS A 1 79 ? 29.389 0.096 -39.303 1.00 86.94 79 LYS A O 1
ATOM 619 N N . GLY A 1 80 ? 28.921 1.598 -37.699 1.00 81.38 80 GLY A N 1
ATOM 620 C CA . GLY A 1 80 ? 29.476 2.767 -38.385 1.00 81.38 80 GLY A CA 1
ATOM 621 C C . GLY A 1 80 ? 31.004 2.821 -38.369 1.00 81.38 80 GLY A C 1
ATOM 622 O O . GLY A 1 80 ? 31.590 3.203 -39.371 1.00 81.38 80 GLY A O 1
ATOM 623 N N . ALA A 1 81 ? 31.645 2.390 -37.280 1.00 74.06 81 ALA A N 1
ATOM 624 C CA . ALA A 1 81 ? 33.103 2.375 -37.129 1.00 74.06 81 ALA A CA 1
ATOM 625 C C . ALA A 1 81 ? 33.807 1.265 -37.937 1.00 74.06 81 ALA A C 1
ATOM 627 O O . ALA A 1 81 ? 35.024 1.294 -38.085 1.00 74.06 81 ALA A O 1
ATOM 628 N N . GLY A 1 82 ? 33.056 0.274 -38.431 1.00 66.44 82 GLY A N 1
ATOM 629 C CA . GLY A 1 82 ? 33.567 -0.817 -39.270 1.00 66.44 82 GLY A CA 1
ATOM 630 C C . GLY A 1 82 ? 33.523 -0.555 -40.782 1.00 66.44 82 GLY A C 1
ATOM 631 O O . GLY A 1 82 ? 33.806 -1.476 -41.547 1.00 66.44 82 GLY A O 1
ATOM 632 N N . ARG A 1 83 ? 33.126 0.646 -41.222 1.00 52.75 83 ARG A N 1
ATOM 633 C CA . ARG A 1 83 ? 33.169 1.103 -42.623 1.00 52.75 83 ARG A CA 1
ATOM 634 C C . ARG A 1 83 ? 34.211 2.198 -42.779 1.00 52.75 83 ARG A C 1
ATOM 636 O O . ARG A 1 83 ? 34.771 2.270 -43.892 1.00 52.75 83 ARG A O 1
#

pLDDT: mean 88.05, std 12.41, range [43.56, 98.44]

Radius of gyration: 30.25 Å; chains: 1; bounding box: 55×19×92 Å